Protein AF-A0A952ISF2-F1 (afdb_monomer_lite)

pLDDT: mean 86.98, std 14.88, range [45.0, 97.38]

Structure (mmCIF, N/CA/C/O backbone):
data_AF-A0A952ISF2-F1
#
_entry.id   AF-A0A952ISF2-F1
#
loop_
_atom_site.group_PDB
_atom_site.id
_atom_site.type_symbol
_atom_site.label_atom_id
_atom_site.label_alt_id
_atom_site.label_comp_id
_atom_site.label_asym_id
_atom_site.label_entity_id
_atom_site.label_seq_id
_atom_site.pdbx_PDB_ins_code
_atom_site.Cartn_x
_atom_site.Cartn_y
_atom_site.Cartn_z
_atom_site.occupancy
_atom_site.B_iso_or_equiv
_atom_site.auth_seq_id
_atom_site.auth_comp_id
_atom_site.auth_asym_id
_atom_site.auth_atom_id
_atom_site.pdbx_PDB_model_num
ATOM 1 N N . MET A 1 1 ? -7.471 33.382 5.657 1.00 50.03 1 MET A N 1
ATOM 2 C CA . MET A 1 1 ? -6.193 32.715 5.300 1.00 50.03 1 MET A CA 1
ATOM 3 C C . MET A 1 1 ? -5.671 31.750 6.371 1.00 50.03 1 MET A C 1
ATOM 5 O O . MET A 1 1 ? -4.887 30.890 6.009 1.00 50.03 1 MET A O 1
ATOM 9 N N . LEU A 1 2 ? -6.094 31.820 7.645 1.00 49.94 2 LEU A N 1
ATOM 10 C CA . LEU A 1 2 ? -5.777 30.784 8.654 1.00 49.94 2 LEU A CA 1
ATOM 11 C C . LEU A 1 2 ? -6.788 29.621 8.682 1.00 49.94 2 LEU A C 1
ATOM 13 O O . LEU A 1 2 ? -6.428 28.504 9.032 1.00 49.94 2 LEU A O 1
ATOM 17 N N . GLU A 1 3 ? -8.039 29.869 8.289 1.00 45.00 3 GLU A N 1
ATOM 18 C CA . GLU A 1 3 ? -9.103 28.851 8.273 1.00 45.00 3 GLU A CA 1
ATOM 19 C C . GLU A 1 3 ? -8.867 27.790 7.189 1.00 45.00 3 GLU A C 1
ATOM 21 O O . GLU A 1 3 ? -8.947 26.600 7.470 1.00 45.00 3 GLU A O 1
ATOM 26 N N . THR A 1 4 ? -8.417 28.214 6.005 1.00 47.44 4 THR A N 1
ATOM 27 C CA . THR A 1 4 ? -8.110 27.341 4.860 1.00 47.44 4 THR A CA 1
ATOM 28 C C . THR A 1 4 ? -6.985 26.347 5.173 1.00 47.44 4 THR A C 1
ATOM 30 O O . THR A 1 4 ? -7.122 25.156 4.924 1.00 47.44 4 THR A O 1
ATOM 33 N N . LEU A 1 5 ? -5.917 26.810 5.838 1.00 46.84 5 LEU A N 1
ATOM 34 C CA . LEU A 1 5 ? -4.804 25.958 6.278 1.00 46.84 5 LEU A CA 1
ATOM 35 C C . LEU A 1 5 ? -5.229 24.925 7.334 1.00 46.84 5 LEU A C 1
ATOM 37 O O . LEU A 1 5 ? -4.659 23.841 7.395 1.00 46.84 5 LEU A O 1
ATOM 41 N N . SER A 1 6 ? -6.220 25.248 8.172 1.00 52.94 6 SER A N 1
ATOM 42 C CA . SER A 1 6 ? -6.742 24.348 9.211 1.00 52.94 6 SER A CA 1
ATOM 43 C C . SER A 1 6 ? -7.623 23.242 8.624 1.00 52.94 6 SER A C 1
ATOM 45 O O . SER A 1 6 ? -7.567 22.099 9.079 1.00 52.94 6 SER A O 1
ATOM 47 N N . GLU A 1 7 ? -8.416 23.557 7.598 1.00 49.09 7 GLU A N 1
ATOM 48 C CA . GLU A 1 7 ? -9.228 22.576 6.869 1.00 49.09 7 GLU A CA 1
ATOM 49 C C . GLU A 1 7 ? -8.370 21.641 6.016 1.00 49.09 7 GLU A C 1
ATOM 51 O O . GLU A 1 7 ? -8.586 20.427 6.053 1.00 49.09 7 GLU A O 1
ATOM 56 N N . GLU A 1 8 ? -7.344 22.159 5.337 1.00 49.31 8 GLU A N 1
ATOM 57 C CA . GLU A 1 8 ? -6.386 21.320 4.614 1.00 49.31 8 GLU A CA 1
ATOM 58 C C . GLU A 1 8 ? -5.643 20.386 5.577 1.00 49.31 8 GLU A C 1
ATOM 60 O O . GLU A 1 8 ? -5.669 19.180 5.358 1.00 49.31 8 GLU A O 1
ATOM 65 N N . LEU A 1 9 ? -5.123 20.878 6.715 1.00 51.28 9 LEU A N 1
ATOM 66 C CA . LEU A 1 9 ? -4.452 20.025 7.715 1.00 51.28 9 LEU A CA 1
ATOM 67 C C . LEU A 1 9 ? -5.364 18.938 8.307 1.00 51.28 9 LEU A C 1
ATOM 69 O O . LEU A 1 9 ? -4.911 17.829 8.607 1.00 51.28 9 LEU A O 1
ATOM 73 N N . LYS A 1 10 ? -6.644 19.260 8.533 1.00 52.75 10 LYS A N 1
ATOM 74 C CA . LYS A 1 10 ? -7.638 18.290 9.020 1.00 52.75 10 LYS A CA 1
ATOM 75 C C . LYS A 1 10 ? -7.915 17.221 7.970 1.00 52.75 10 LYS A C 1
ATOM 77 O O . LYS A 1 10 ? -7.997 16.046 8.319 1.00 52.75 10 LYS A O 1
ATOM 82 N N . THR A 1 11 ? -8.004 17.622 6.706 1.00 54.69 11 THR A N 1
ATOM 83 C CA . THR A 1 11 ? -8.169 16.707 5.571 1.00 54.69 11 THR A CA 1
ATOM 84 C C . THR A 1 11 ? -6.943 15.815 5.397 1.00 54.69 11 THR A C 1
ATOM 86 O O . THR A 1 11 ? -7.098 14.616 5.172 1.00 54.69 11 THR A O 1
ATOM 89 N N . THR A 1 12 ? -5.734 16.361 5.587 1.00 57.91 12 THR A N 1
ATOM 90 C CA . THR A 1 12 ? -4.485 15.590 5.542 1.00 57.91 12 THR A CA 1
ATOM 91 C C . THR A 1 12 ? -4.467 14.507 6.619 1.00 57.91 12 THR A C 1
ATOM 93 O O . THR A 1 12 ? -4.222 13.343 6.329 1.00 57.91 12 THR A O 1
ATOM 96 N N . ARG A 1 13 ? -4.833 14.845 7.860 1.00 62.78 13 ARG A N 1
ATOM 97 C CA . ARG A 1 13 ? -4.882 13.859 8.952 1.00 62.78 13 ARG A CA 1
ATOM 98 C C . ARG A 1 13 ? -5.942 12.775 8.762 1.00 62.78 13 ARG A C 1
ATOM 100 O O . ARG A 1 13 ? -5.699 11.638 9.154 1.00 62.78 13 ARG A O 1
ATOM 107 N N . ALA A 1 14 ? -7.093 13.108 8.177 1.00 73.31 14 ALA A N 1
ATOM 108 C CA . ALA A 1 14 ? -8.194 12.158 8.034 1.00 73.31 14 ALA A CA 1
ATOM 109 C C . ALA A 1 14 ? -7.835 10.978 7.114 1.00 73.31 14 ALA A C 1
ATOM 111 O O . ALA A 1 14 ? -8.161 9.834 7.433 1.00 73.31 14 ALA A O 1
ATOM 112 N N . PHE A 1 15 ? -7.126 11.227 6.006 1.00 83.75 15 PHE A N 1
ATOM 113 C CA . PHE A 1 15 ? -6.724 10.138 5.113 1.00 83.75 15 PHE A CA 1
ATOM 114 C C . PHE A 1 15 ? -5.578 9.305 5.699 1.00 83.75 15 PHE A C 1
ATOM 116 O O . PHE A 1 15 ? -5.554 8.095 5.492 1.00 83.75 15 PHE A O 1
ATOM 123 N N . GLU A 1 16 ? -4.660 9.907 6.469 1.00 89.12 16 GLU A N 1
ATOM 124 C CA . GLU A 1 16 ? -3.584 9.157 7.131 1.00 89.12 16 GLU A CA 1
ATOM 125 C C . GLU A 1 16 ? -4.138 8.070 8.064 1.00 89.12 16 GLU A C 1
ATOM 127 O O . GLU A 1 16 ? -3.591 6.968 8.135 1.00 89.12 16 GLU A O 1
ATOM 132 N N . GLU A 1 17 ? -5.225 8.363 8.786 1.00 89.94 17 GLU A N 1
ATOM 133 C CA . GLU A 1 17 ? -5.884 7.386 9.658 1.00 89.94 17 GLU A CA 1
ATOM 134 C C . GLU A 1 17 ? -6.475 6.221 8.858 1.00 89.94 17 GLU A C 1
ATOM 136 O O . GLU A 1 17 ? -6.264 5.061 9.217 1.00 89.94 17 GLU A O 1
ATOM 141 N N . GLU A 1 18 ? -7.164 6.511 7.755 1.00 92.19 18 GLU A N 1
ATOM 142 C CA . GLU A 1 18 ? -7.703 5.498 6.841 1.00 92.19 18 GLU A CA 1
ATOM 143 C C . GLU A 1 18 ? -6.581 4.643 6.228 1.00 92.19 18 GLU A C 1
ATOM 145 O O . GLU A 1 18 ? -6.655 3.411 6.240 1.00 92.19 18 GLU A O 1
ATOM 150 N N . MET A 1 19 ? -5.482 5.264 5.794 1.00 93.25 19 MET A N 1
ATOM 151 C CA . MET A 1 19 ? -4.320 4.550 5.261 1.00 93.25 19 MET A CA 1
ATOM 152 C C . MET A 1 19 ? -3.650 3.659 6.312 1.00 93.25 19 MET A C 1
ATOM 154 O O . MET A 1 19 ? -3.288 2.527 5.993 1.00 93.25 19 MET A O 1
ATOM 158 N N . ARG A 1 20 ? -3.545 4.099 7.575 1.00 93.44 20 ARG A N 1
ATOM 159 C CA . ARG A 1 20 ? -3.023 3.264 8.676 1.00 93.44 20 ARG A CA 1
ATOM 160 C C . ARG A 1 20 ? -3.956 2.102 9.021 1.00 93.44 20 ARG A C 1
ATOM 162 O O . ARG A 1 20 ? -3.474 0.997 9.296 1.00 93.44 20 ARG A O 1
ATOM 169 N N . LYS A 1 21 ? -5.278 2.314 8.994 1.00 93.69 21 LYS A N 1
ATOM 170 C CA . LYS A 1 21 ? -6.264 1.229 9.161 1.00 93.69 21 LYS A CA 1
ATOM 171 C C . LYS A 1 21 ? -6.085 0.183 8.070 1.00 93.69 21 LYS A C 1
ATOM 173 O O . LYS A 1 21 ? -5.957 -1.001 8.382 1.00 93.69 21 LYS A O 1
ATOM 178 N N . PHE A 1 22 ? -5.991 0.614 6.815 1.00 95.75 22 PHE A N 1
ATOM 179 C CA . PHE A 1 22 ? -5.746 -0.307 5.712 1.00 95.75 22 PHE A CA 1
ATOM 180 C C . PHE A 1 22 ? -4.377 -0.985 5.823 1.00 95.75 22 PHE A C 1
ATOM 182 O O . PHE A 1 22 ? -4.290 -2.199 5.678 1.00 95.75 22 PHE A O 1
ATOM 189 N N . GLY A 1 23 ? -3.325 -0.260 6.209 1.00 94.50 23 GLY A N 1
ATOM 190 C CA . GLY A 1 23 ? -2.004 -0.836 6.471 1.00 94.50 23 GLY A CA 1
ATOM 191 C C . GLY A 1 23 ? -2.020 -1.944 7.532 1.00 94.50 23 GLY A C 1
ATOM 192 O O . GLY A 1 23 ? -1.344 -2.970 7.392 1.00 94.50 23 GLY A O 1
ATOM 193 N N . SER A 1 24 ? -2.855 -1.784 8.560 1.00 94.44 24 SER A N 1
ATOM 194 C CA . SER A 1 24 ? -3.088 -2.814 9.579 1.00 94.44 24 SER A CA 1
ATOM 195 C C . SER A 1 24 ? -3.795 -4.041 8.992 1.00 94.44 24 SER A C 1
ATOM 197 O O . SER A 1 24 ? -3.405 -5.170 9.290 1.00 94.44 24 SER A O 1
ATOM 199 N N . MET A 1 25 ? -4.779 -3.839 8.107 1.00 94.94 25 MET A N 1
ATOM 200 C CA . MET A 1 25 ? -5.453 -4.929 7.391 1.00 94.94 25 MET A CA 1
ATOM 201 C C . MET A 1 25 ? -4.500 -5.678 6.458 1.00 94.94 25 MET A C 1
ATOM 203 O O . MET A 1 25 ? -4.475 -6.902 6.498 1.00 94.94 25 MET A O 1
ATOM 207 N N . ILE A 1 26 ? -3.669 -4.969 5.683 1.00 95.44 26 ILE A N 1
ATOM 208 C CA . ILE A 1 26 ? -2.638 -5.583 4.830 1.00 95.44 26 ILE A CA 1
ATOM 209 C C . ILE A 1 26 ? -1.728 -6.467 5.676 1.00 95.44 26 ILE A C 1
ATOM 211 O O . ILE A 1 26 ? -1.443 -7.597 5.305 1.00 95.44 26 ILE A O 1
ATOM 215 N N . THR A 1 27 ? -1.287 -5.983 6.837 1.00 93.19 27 THR A N 1
ATOM 216 C CA . THR A 1 27 ? -0.385 -6.746 7.712 1.00 93.19 27 THR A CA 1
ATOM 217 C C . THR A 1 27 ? -1.040 -8.030 8.244 1.00 93.19 27 THR A C 1
ATOM 219 O O . THR A 1 27 ? -0.349 -9.032 8.430 1.00 93.19 27 THR A O 1
ATOM 222 N N . ALA A 1 28 ? -2.360 -8.024 8.453 1.00 93.44 28 ALA A N 1
ATOM 223 C CA . ALA A 1 28 ? -3.120 -9.170 8.951 1.00 93.44 28 ALA A CA 1
ATOM 224 C C . ALA A 1 28 ? -3.594 -10.144 7.851 1.00 93.44 28 ALA A C 1
ATOM 226 O O . ALA A 1 28 ? -3.794 -11.325 8.134 1.00 93.44 28 ALA A O 1
ATOM 227 N N . ASP A 1 29 ? -3.778 -9.671 6.617 1.00 94.31 29 ASP A N 1
ATOM 228 C CA . ASP A 1 29 ? -4.406 -10.412 5.518 1.00 94.31 29 ASP A CA 1
ATOM 229 C C . ASP A 1 29 ? -3.378 -10.768 4.427 1.00 94.31 29 ASP A C 1
ATOM 231 O O . ASP A 1 29 ? -2.894 -9.919 3.670 1.00 94.31 29 ASP A O 1
ATOM 235 N N . LYS A 1 30 ? -3.036 -12.061 4.349 1.00 93.88 30 LYS A N 1
ATOM 236 C CA . LYS A 1 30 ? -2.047 -12.580 3.393 1.00 93.88 30 LYS A CA 1
ATOM 237 C C . LYS A 1 30 ? -2.527 -12.522 1.947 1.00 93.88 30 LYS A C 1
ATOM 239 O O . LYS A 1 30 ? -1.683 -12.411 1.060 1.00 93.88 30 LYS A O 1
ATOM 244 N N . ASP A 1 31 ? -3.832 -12.578 1.700 1.00 95.31 31 ASP A N 1
ATOM 245 C CA . ASP A 1 31 ? -4.376 -12.486 0.346 1.00 95.31 31 ASP A CA 1
ATOM 246 C C . ASP A 1 31 ? -4.176 -11.074 -0.214 1.00 95.31 31 ASP A C 1
ATOM 248 O O . ASP A 1 31 ? -3.792 -10.918 -1.374 1.00 95.31 31 ASP A O 1
ATOM 252 N N . ILE A 1 32 ? -4.316 -10.040 0.627 1.00 95.12 32 ILE A N 1
ATOM 253 C CA . ILE A 1 32 ? -4.005 -8.660 0.225 1.00 95.12 32 ILE A CA 1
ATOM 254 C C . ILE A 1 32 ? -2.508 -8.505 -0.063 1.00 95.12 32 ILE A C 1
ATOM 256 O O . ILE A 1 32 ? -2.139 -7.932 -1.088 1.00 95.12 32 ILE A O 1
ATOM 26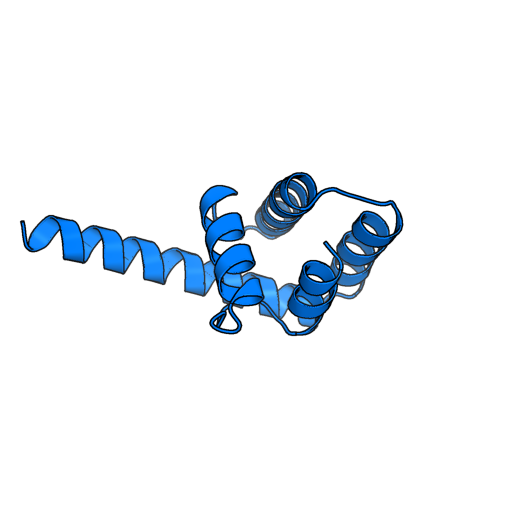0 N N . GLN A 1 33 ? -1.640 -9.028 0.811 1.00 95.88 33 GLN A N 1
ATOM 261 C CA . GLN A 1 33 ? -0.190 -8.978 0.580 1.00 95.88 33 GLN A CA 1
ATOM 262 C C . GLN A 1 33 ? 0.185 -9.666 -0.730 1.00 95.88 33 GLN A C 1
ATOM 264 O O . GLN A 1 33 ? 0.945 -9.106 -1.518 1.00 95.88 33 GLN A O 1
ATOM 269 N N . LYS A 1 34 ? -0.386 -10.847 -0.990 1.00 96.75 34 LYS A N 1
ATOM 270 C CA . LYS A 1 34 ? -0.151 -11.584 -2.228 1.00 96.75 34 LYS A CA 1
ATOM 271 C C . LYS A 1 34 ? -0.617 -10.798 -3.452 1.00 96.75 34 LYS A C 1
ATOM 273 O O . LYS A 1 34 ? 0.174 -10.628 -4.367 1.00 96.75 34 LYS A O 1
ATOM 278 N N . LYS A 1 35 ? -1.837 -10.252 -3.442 1.00 96.38 35 LYS A N 1
ATOM 279 C CA . LYS A 1 35 ? -2.371 -9.427 -4.542 1.00 96.38 35 LYS A CA 1
ATOM 280 C C . LYS A 1 35 ? -1.449 -8.250 -4.883 1.00 96.38 35 LYS A C 1
ATOM 282 O O . LYS A 1 35 ? -1.206 -7.982 -6.054 1.00 96.38 35 LYS A O 1
ATOM 287 N N . LEU A 1 36 ? -0.941 -7.554 -3.863 1.00 96.25 36 LEU A N 1
ATOM 288 C CA . LEU A 1 36 ? -0.033 -6.421 -4.055 1.00 96.25 36 LEU A CA 1
ATOM 289 C C . LEU A 1 36 ? 1.360 -6.862 -4.529 1.00 96.25 36 LEU A C 1
ATOM 291 O O . LEU A 1 36 ? 1.935 -6.187 -5.374 1.00 96.25 36 LEU A O 1
ATOM 295 N N . SER A 1 37 ? 1.893 -7.972 -4.008 1.00 96.88 37 SER A N 1
ATOM 296 C CA . SER A 1 37 ? 3.188 -8.517 -4.441 1.00 96.88 37 SER A CA 1
ATOM 297 C C . SER A 1 37 ? 3.139 -9.002 -5.885 1.00 96.88 37 SER A C 1
ATOM 299 O O . SER A 1 37 ? 3.976 -8.589 -6.675 1.00 96.88 37 SER A O 1
ATOM 301 N N . ASP A 1 38 ? 2.136 -9.815 -6.232 1.00 97.25 38 ASP A N 1
ATOM 302 C CA . ASP A 1 38 ? 1.980 -10.389 -7.572 1.00 97.25 38 ASP A CA 1
ATOM 303 C C . ASP A 1 38 ? 1.908 -9.279 -8.629 1.00 97.25 38 ASP A C 1
ATOM 305 O O . ASP A 1 38 ? 2.568 -9.358 -9.654 1.00 97.25 38 ASP A O 1
ATOM 309 N N . ALA A 1 39 ? 1.179 -8.192 -8.351 1.00 96.56 39 ALA A N 1
ATOM 310 C CA . ALA A 1 39 ? 1.101 -7.058 -9.268 1.00 96.56 39 ALA A CA 1
ATOM 311 C C . ALA A 1 39 ? 2.461 -6.375 -9.496 1.00 96.56 39 ALA A C 1
ATOM 313 O O . ALA A 1 39 ? 2.758 -5.939 -10.608 1.00 96.56 39 ALA A O 1
ATOM 314 N N . VAL A 1 40 ? 3.286 -6.265 -8.451 1.00 95.81 40 VAL A N 1
ATOM 315 C CA . VAL A 1 40 ? 4.638 -5.702 -8.565 1.00 95.81 40 VAL A CA 1
ATOM 316 C C . VAL A 1 40 ? 5.566 -6.648 -9.316 1.00 95.81 40 VAL A C 1
ATOM 318 O O . VAL A 1 40 ? 6.296 -6.195 -10.196 1.00 95.81 40 VAL A O 1
ATOM 321 N N . ASP A 1 41 ? 5.487 -7.947 -9.037 1.00 95.38 41 ASP A N 1
ATOM 322 C CA . ASP A 1 41 ? 6.240 -8.978 -9.757 1.00 95.38 41 ASP A CA 1
ATOM 323 C C . ASP A 1 41 ? 5.851 -9.036 -11.250 1.00 95.38 41 ASP A C 1
ATOM 325 O O . ASP A 1 41 ? 6.715 -9.233 -12.107 1.00 95.38 41 ASP A O 1
ATOM 329 N N . ASP A 1 42 ? 4.584 -8.763 -11.577 1.00 95.88 42 ASP A N 1
ATOM 330 C CA . ASP A 1 42 ? 4.060 -8.650 -12.946 1.00 95.88 42 ASP A CA 1
ATOM 331 C C . ASP A 1 42 ? 4.437 -7.321 -13.644 1.00 95.88 42 ASP A C 1
ATOM 333 O O . ASP A 1 42 ? 4.088 -7.098 -14.808 1.00 95.88 42 ASP A O 1
ATOM 337 N N . GLY A 1 43 ? 5.170 -6.432 -12.965 1.00 93.62 43 GLY A N 1
ATOM 338 C CA . GLY A 1 43 ? 5.706 -5.198 -13.542 1.00 93.62 43 GLY A CA 1
ATOM 339 C C . GLY A 1 43 ? 4.722 -4.027 -13.588 1.00 93.62 43 GLY A C 1
ATOM 340 O O . GLY A 1 43 ? 4.814 -3.189 -14.491 1.00 93.62 43 GLY A O 1
ATOM 341 N N . ILE A 1 44 ? 3.775 -3.946 -12.644 1.00 96.38 44 ILE A N 1
ATOM 342 C CA . ILE A 1 44 ? 2.889 -2.780 -12.515 1.00 96.38 44 ILE A CA 1
ATOM 343 C C . ILE A 1 44 ? 3.701 -1.482 -12.369 1.00 96.38 44 ILE A C 1
ATOM 345 O O . ILE A 1 44 ? 4.740 -1.442 -11.714 1.00 96.38 44 ILE A O 1
ATOM 349 N N . SER A 1 45 ? 3.228 -0.389 -12.970 1.00 95.31 45 SER A N 1
ATOM 350 C CA . SER A 1 45 ? 3.841 0.929 -12.782 1.00 95.31 45 SER A CA 1
ATOM 351 C C . SER A 1 45 ? 3.516 1.502 -11.399 1.00 95.31 45 SER A C 1
ATOM 353 O O . SER A 1 45 ? 2.523 1.125 -10.781 1.00 95.31 45 SER A O 1
ATOM 355 N N . GLY A 1 46 ? 4.300 2.477 -10.925 1.00 92.75 46 GLY A N 1
ATOM 356 C CA . GLY A 1 46 ? 4.003 3.174 -9.665 1.00 92.75 46 GLY A CA 1
ATOM 357 C C . GLY A 1 46 ? 2.615 3.834 -9.635 1.00 92.75 46 GLY A C 1
ATOM 358 O O . GLY A 1 46 ? 1.931 3.785 -8.614 1.00 92.75 46 GLY A O 1
ATOM 359 N N . ASP A 1 47 ? 2.161 4.384 -10.765 1.00 93.75 47 ASP A N 1
ATOM 360 C CA . ASP A 1 47 ? 0.799 4.916 -10.895 1.00 93.75 47 ASP A CA 1
ATOM 361 C C . ASP A 1 47 ? -0.256 3.807 -10.819 1.00 93.75 47 ASP A C 1
ATOM 363 O O . ASP A 1 47 ? -1.194 3.914 -10.031 1.00 93.75 47 ASP A O 1
ATOM 367 N N . GLY A 1 48 ? -0.054 2.703 -11.548 1.00 95.75 48 GLY A N 1
ATOM 368 C CA . GLY A 1 48 ? -0.956 1.552 -11.485 1.00 95.75 48 GLY A CA 1
ATOM 369 C C . GLY A 1 48 ? -1.006 0.923 -10.090 1.00 95.75 48 GLY A C 1
ATOM 370 O O . GLY A 1 48 ? -2.062 0.474 -9.648 1.00 95.75 48 GLY A O 1
ATOM 371 N N . PHE A 1 49 ? 0.109 0.941 -9.356 1.00 96.62 49 PHE A N 1
ATOM 372 C CA . PHE A 1 49 ? 0.152 0.502 -7.965 1.00 96.62 49 PHE A CA 1
ATOM 373 C C . PHE A 1 49 ? -0.724 1.383 -7.068 1.00 96.62 49 PHE A C 1
ATOM 375 O O . PHE A 1 49 ? -1.440 0.856 -6.218 1.00 96.62 49 PHE A O 1
ATOM 382 N N . CYS A 1 50 ? -0.720 2.705 -7.268 1.00 95.81 50 CYS A N 1
ATOM 383 C CA . CYS A 1 50 ? -1.588 3.611 -6.513 1.00 95.81 50 CYS A CA 1
ATOM 384 C C . CYS A 1 50 ? -3.072 3.314 -6.776 1.00 95.81 50 CYS A C 1
ATOM 386 O O . CYS A 1 50 ? -3.849 3.228 -5.821 1.00 95.81 50 CYS A O 1
ATOM 388 N N . ASP A 1 51 ? -3.452 3.095 -8.039 1.00 97.06 51 ASP A N 1
ATOM 389 C CA . ASP A 1 51 ? -4.821 2.718 -8.414 1.00 97.06 51 ASP A CA 1
ATOM 390 C C . ASP A 1 51 ? -5.238 1.383 -7.775 1.00 97.06 51 ASP A C 1
ATOM 392 O O . ASP A 1 51 ? -6.299 1.283 -7.153 1.00 97.06 51 ASP A O 1
ATOM 396 N N . LEU A 1 52 ? -4.376 0.363 -7.860 1.00 97.38 52 LEU A N 1
ATOM 397 C CA . LEU A 1 52 ? -4.612 -0.956 -7.267 1.00 97.38 52 LEU A CA 1
ATOM 398 C C . LEU A 1 52 ? -4.755 -0.887 -5.742 1.00 97.38 52 LEU A C 1
ATOM 400 O O . LEU A 1 52 ? -5.625 -1.548 -5.165 1.00 97.38 52 LEU A O 1
ATOM 404 N N . TYR A 1 53 ? -3.896 -0.109 -5.086 1.00 96.75 53 TYR A N 1
ATOM 405 C CA . TYR A 1 53 ? -3.887 0.037 -3.636 1.00 96.75 53 TYR A CA 1
ATOM 406 C C . TYR A 1 53 ? -5.180 0.691 -3.139 1.00 96.75 53 TYR A C 1
ATOM 408 O O . TYR A 1 53 ? -5.815 0.175 -2.219 1.00 96.75 53 TYR A O 1
ATOM 416 N N . VAL A 1 54 ? -5.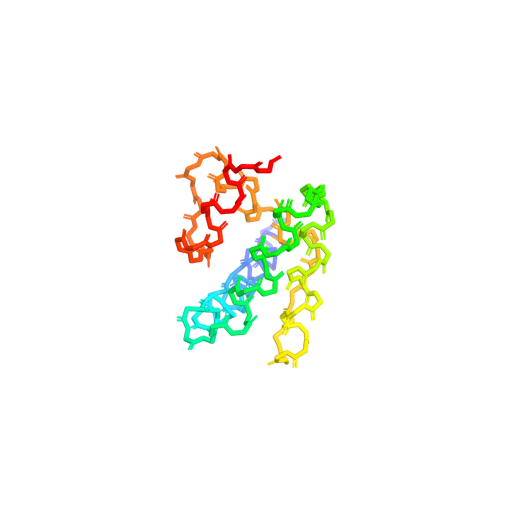614 1.772 -3.794 1.00 96.75 54 VAL A N 1
ATOM 417 C CA . VAL A 1 54 ? -6.879 2.456 -3.485 1.00 96.75 54 VAL A CA 1
ATOM 418 C C . VAL A 1 54 ? -8.081 1.558 -3.761 1.00 96.75 54 VAL A C 1
ATOM 420 O O . VAL A 1 54 ? -8.971 1.459 -2.918 1.00 96.75 54 VAL A O 1
ATOM 423 N N . ALA A 1 55 ? -8.101 0.853 -4.895 1.00 97.12 55 ALA A N 1
ATOM 424 C CA . ALA A 1 55 ? -9.176 -0.086 -5.207 1.00 97.12 55 ALA A CA 1
ATOM 425 C C . ALA A 1 55 ? -9.278 -1.191 -4.143 1.00 97.12 55 ALA A C 1
ATOM 427 O O . ALA A 1 55 ? -10.369 -1.497 -3.665 1.00 97.12 55 ALA A O 1
ATOM 428 N N . THR A 1 56 ? -8.137 -1.731 -3.707 1.00 96.44 56 THR A N 1
ATOM 429 C CA . THR A 1 56 ? -8.095 -2.779 -2.678 1.00 96.44 56 THR A CA 1
ATOM 430 C C . THR A 1 56 ? -8.506 -2.260 -1.298 1.00 96.44 56 THR A C 1
ATOM 432 O O . THR A 1 56 ? -9.133 -2.987 -0.527 1.00 96.44 56 THR A O 1
ATOM 435 N N . ALA A 1 57 ? -8.216 -0.996 -0.983 1.00 96.06 57 ALA A N 1
ATOM 436 C CA . ALA A 1 57 ? -8.719 -0.349 0.225 1.00 96.06 57 ALA A CA 1
ATOM 437 C C . ALA A 1 57 ? -10.246 -0.169 0.188 1.00 96.06 57 ALA A C 1
ATOM 439 O O . ALA A 1 57 ? -10.927 -0.489 1.167 1.00 96.06 57 ALA A O 1
ATOM 440 N N . ALA A 1 58 ? -10.790 0.252 -0.957 1.00 95.69 58 ALA A N 1
ATOM 441 C CA . ALA A 1 58 ? -12.226 0.433 -1.152 1.00 95.69 58 ALA A CA 1
ATOM 442 C C . ALA A 1 58 ? -13.007 -0.886 -1.013 1.00 95.69 58 ALA A C 1
ATOM 444 O O . ALA A 1 58 ? -14.067 -0.906 -0.388 1.00 95.69 58 ALA A O 1
ATOM 445 N N . GLU A 1 59 ? -12.457 -2.008 -1.495 1.00 94.75 59 GLU A N 1
ATOM 446 C CA . GLU A 1 59 ? -13.019 -3.357 -1.280 1.00 94.75 59 GLU A CA 1
ATOM 447 C C . GLU A 1 59 ? -13.148 -3.718 0.213 1.00 94.75 59 GLU A C 1
ATOM 449 O O . GLU A 1 59 ? -13.994 -4.530 0.591 1.00 94.75 59 GLU A O 1
ATOM 454 N N . LYS A 1 60 ? -12.324 -3.110 1.075 1.00 93.12 60 LYS A N 1
ATOM 455 C CA . LYS A 1 60 ? -12.341 -3.292 2.535 1.00 93.12 60 LYS A CA 1
ATOM 456 C C . LYS A 1 60 ? -13.110 -2.185 3.269 1.00 93.12 60 LYS A C 1
ATOM 458 O O . LYS A 1 60 ? -13.081 -2.137 4.497 1.00 93.12 60 LYS A O 1
ATOM 463 N N . GLY A 1 61 ? -13.808 -1.314 2.536 1.00 93.44 61 GLY A N 1
ATOM 464 C CA . GLY A 1 61 ? -14.589 -0.209 3.094 1.00 93.44 61 GLY A CA 1
ATOM 465 C C . GLY A 1 61 ? -13.746 0.956 3.621 1.00 93.44 61 GLY A C 1
ATOM 466 O O . GLY A 1 61 ? -14.261 1.758 4.396 1.00 93.44 61 GLY A O 1
ATOM 467 N N . ILE A 1 62 ? -12.473 1.044 3.227 1.00 94.06 62 ILE A N 1
ATOM 468 C CA . ILE A 1 62 ? -11.576 2.151 3.568 1.00 94.06 62 ILE A CA 1
ATOM 469 C C . ILE A 1 62 ? -11.544 3.145 2.407 1.00 94.06 62 ILE A C 1
ATOM 471 O O . ILE A 1 62 ? -11.421 2.741 1.249 1.00 94.06 62 ILE A O 1
ATOM 475 N N . SER A 1 63 ? -11.634 4.442 2.708 1.00 91.50 63 SER A N 1
ATOM 476 C CA . SER A 1 63 ? -11.753 5.481 1.679 1.00 91.50 63 SER A CA 1
ATOM 477 C C . SER A 1 63 ? -10.619 6.501 1.744 1.00 91.50 63 SER A C 1
ATOM 479 O O . SER A 1 63 ? -10.565 7.335 2.644 1.00 91.50 63 SER A O 1
ATOM 481 N N . PHE A 1 64 ? -9.765 6.491 0.723 1.00 93.12 64 PHE A N 1
ATOM 482 C CA . PHE A 1 64 ? -8.803 7.549 0.404 1.00 93.12 64 PHE A CA 1
ATOM 483 C C . PHE A 1 64 ? -8.579 7.584 -1.116 1.00 93.12 64 PHE A C 1
ATOM 485 O O . PHE A 1 64 ? -8.950 6.652 -1.830 1.00 93.12 64 PHE A O 1
ATOM 492 N N . THR A 1 65 ? -8.025 8.676 -1.635 1.00 93.50 65 THR A N 1
AT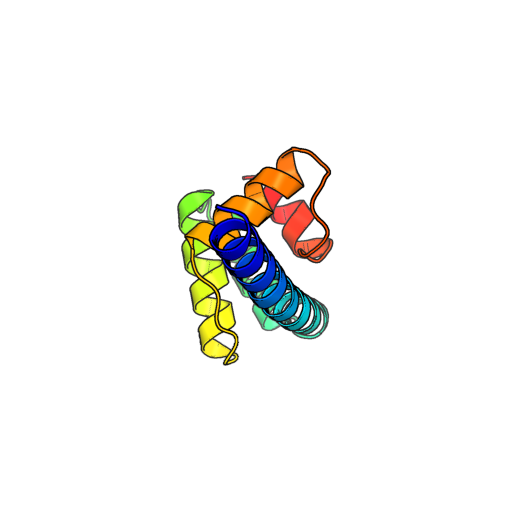OM 493 C CA . THR A 1 65 ? -7.874 8.897 -3.080 1.00 93.50 65 THR A CA 1
ATOM 494 C C . THR A 1 65 ? -6.520 8.419 -3.607 1.00 93.50 65 THR A C 1
ATOM 496 O O . THR A 1 65 ? -5.551 8.259 -2.865 1.00 93.50 65 THR A O 1
ATOM 499 N N . VAL A 1 66 ? -6.425 8.247 -4.929 1.00 94.12 66 VAL A N 1
ATOM 500 C CA . VAL A 1 66 ? -5.158 7.942 -5.623 1.00 94.12 66 VAL A CA 1
ATOM 501 C C . VAL A 1 66 ? -4.129 9.047 -5.406 1.00 94.12 66 VAL A C 1
ATOM 503 O O . VAL A 1 66 ? -2.953 8.761 -5.211 1.00 94.12 66 VAL A O 1
ATOM 506 N N . GLU A 1 67 ? -4.559 10.308 -5.361 1.00 91.62 67 GLU A N 1
ATOM 507 C CA . GLU A 1 67 ? -3.671 11.435 -5.069 1.00 91.62 67 GLU A CA 1
ATOM 508 C C . GLU A 1 67 ? -3.097 11.363 -3.647 1.00 91.62 67 GLU A C 1
ATOM 510 O O . GLU A 1 67 ? -1.897 11.549 -3.461 1.00 91.62 67 GLU A O 1
ATOM 5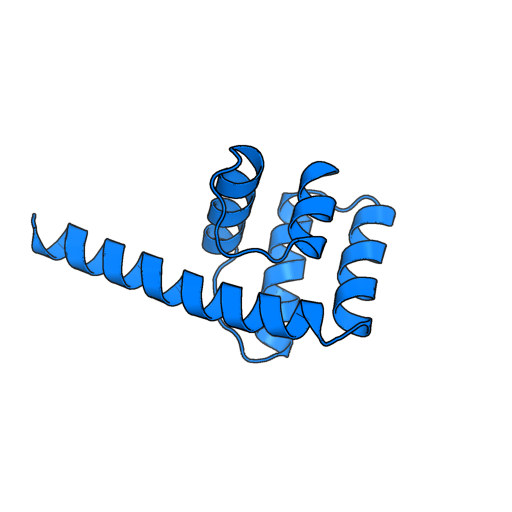15 N N . GLN A 1 68 ? -3.911 10.986 -2.657 1.00 92.12 68 GLN A N 1
ATOM 516 C CA . GLN A 1 68 ? -3.450 10.759 -1.282 1.00 92.12 68 GLN A CA 1
ATOM 517 C C . GLN A 1 68 ? -2.449 9.597 -1.202 1.00 92.12 68 GLN A C 1
ATOM 519 O O . GLN A 1 68 ? -1.424 9.706 -0.528 1.00 92.12 68 GLN A O 1
ATOM 524 N N . MET A 1 69 ? -2.683 8.517 -1.953 1.00 94.19 69 MET A N 1
ATOM 525 C CA . MET A 1 69 ? -1.720 7.418 -2.050 1.00 94.19 69 MET A CA 1
ATOM 526 C C . MET A 1 69 ? -0.410 7.845 -2.728 1.00 94.19 69 MET A C 1
ATOM 528 O O . MET A 1 69 ? 0.668 7.468 -2.269 1.00 94.19 69 MET A O 1
ATOM 532 N N . ARG A 1 70 ? -0.473 8.673 -3.779 1.00 92.12 70 ARG A N 1
ATOM 533 C CA . ARG A 1 70 ? 0.722 9.232 -4.434 1.00 92.12 70 ARG A CA 1
ATOM 534 C C . ARG A 1 70 ? 1.551 10.084 -3.478 1.00 92.12 70 ARG A C 1
ATOM 536 O O . ARG A 1 70 ? 2.776 9.985 -3.507 1.00 92.12 70 ARG A O 1
ATOM 543 N N . ILE A 1 71 ? 0.904 10.880 -2.623 1.00 90.25 71 ILE A N 1
ATOM 544 C CA . ILE A 1 71 ? 1.585 11.655 -1.577 1.00 90.25 71 ILE A CA 1
ATOM 545 C C . ILE A 1 71 ? 2.338 10.707 -0.638 1.00 90.25 71 ILE A C 1
ATOM 547 O O . ILE A 1 71 ? 3.553 10.839 -0.506 1.00 90.25 71 ILE A O 1
ATOM 551 N N . ALA A 1 72 ? 1.666 9.693 -0.085 1.00 91.06 72 ALA A N 1
ATOM 552 C CA . ALA A 1 72 ? 2.303 8.720 0.808 1.00 91.06 72 ALA A CA 1
ATOM 553 C C . ALA A 1 72 ? 3.458 7.957 0.128 1.00 91.06 72 ALA A C 1
ATOM 555 O O . ALA A 1 72 ? 4.517 7.741 0.718 1.00 91.06 72 ALA A O 1
ATOM 556 N N . MET A 1 73 ? 3.297 7.585 -1.147 1.00 91.75 73 MET A N 1
ATOM 557 C CA . MET A 1 73 ? 4.355 6.948 -1.934 1.00 91.75 73 MET A CA 1
ATOM 558 C C . MET A 1 73 ? 5.563 7.877 -2.122 1.00 91.75 73 MET A C 1
ATOM 560 O O . MET A 1 73 ? 6.711 7.434 -2.024 1.00 91.75 73 MET A O 1
ATOM 564 N N . HIS A 1 74 ? 5.325 9.163 -2.378 1.00 90.00 74 HIS A N 1
ATOM 565 C CA . HIS A 1 74 ? 6.381 10.162 -2.510 1.00 90.00 74 HIS A CA 1
ATOM 566 C C . HIS A 1 74 ? 7.116 10.388 -1.182 1.00 90.00 74 HIS A C 1
ATOM 568 O O . HIS A 1 74 ? 8.348 10.366 -1.154 1.00 90.00 74 HIS A O 1
ATOM 574 N N . GLU A 1 75 ? 6.382 10.526 -0.077 1.00 89.69 75 GLU A N 1
ATOM 575 C CA . GLU A 1 75 ? 6.942 10.645 1.275 1.00 89.69 75 GLU A CA 1
ATOM 576 C C . GLU A 1 75 ? 7.772 9.415 1.657 1.00 89.69 75 GLU A C 1
ATOM 578 O O . GLU A 1 75 ? 8.851 9.552 2.240 1.00 89.69 75 GLU A O 1
ATOM 583 N N . GLN A 1 76 ? 7.338 8.216 1.256 1.00 88.69 76 GLN A N 1
ATOM 584 C CA . GLN A 1 76 ? 8.087 6.980 1.477 1.00 88.69 76 GLN A CA 1
ATOM 585 C C . GLN A 1 76 ? 9.415 6.981 0.722 1.00 88.69 76 GLN A C 1
ATOM 587 O O . GLN A 1 76 ? 10.448 6.627 1.291 1.00 88.69 76 GLN A O 1
ATOM 592 N N . LYS A 1 77 ? 9.426 7.424 -0.540 1.00 86.94 77 LYS A N 1
ATOM 593 C CA . LYS A 1 77 ? 10.668 7.548 -1.323 1.00 86.94 77 LYS A CA 1
ATOM 594 C C . LYS A 1 77 ? 11.639 8.576 -0.730 1.00 86.94 77 LYS A C 1
ATOM 596 O O . LYS A 1 77 ? 12.845 8.445 -0.918 1.00 86.94 77 LYS A O 1
ATOM 601 N N . GLN A 1 78 ? 11.135 9.554 0.022 1.00 87.12 78 GLN A N 1
ATOM 602 C CA . GLN A 1 78 ? 11.944 10.515 0.780 1.00 87.12 78 GLN A CA 1
ATOM 603 C C . GLN A 1 78 ? 12.317 10.035 2.197 1.00 87.12 78 GLN A C 1
ATOM 605 O O . GLN A 1 78 ? 12.971 10.769 2.938 1.00 87.12 78 GLN A O 1
ATOM 610 N N . GLY A 1 79 ? 11.898 8.832 2.607 1.00 83.69 79 GLY A N 1
ATOM 611 C CA . GLY A 1 79 ? 12.141 8.296 3.951 1.00 83.69 79 GLY A CA 1
ATOM 612 C C . GLY A 1 79 ? 11.361 9.008 5.063 1.00 83.69 79 GLY A C 1
ATOM 613 O O . GLY A 1 79 ? 11.771 8.961 6.222 1.00 83.69 79 GLY A O 1
ATOM 614 N N . SER A 1 80 ? 10.270 9.693 4.716 1.00 79.38 80 SER A N 1
ATOM 615 C CA . SER A 1 80 ? 9.450 10.491 5.638 1.00 79.38 80 SER A CA 1
ATOM 616 C C . SER A 1 80 ? 8.043 9.924 5.866 1.00 79.38 80 SER A C 1
ATOM 618 O O . SER A 1 80 ? 7.301 10.483 6.675 1.00 79.38 80 SER A O 1
ATOM 620 N N . ASP A 1 81 ? 7.680 8.821 5.200 1.00 75.31 81 ASP A N 1
ATOM 621 C CA . ASP A 1 81 ? 6.374 8.173 5.365 1.00 75.31 81 ASP A CA 1
ATOM 622 C C . ASP A 1 81 ? 6.159 7.642 6.789 1.00 75.31 81 ASP A C 1
ATOM 624 O O . ASP A 1 81 ? 7.050 7.081 7.435 1.00 75.31 81 ASP A O 1
ATOM 628 N N . LYS A 1 82 ? 4.926 7.818 7.269 1.00 77.44 82 LYS A N 1
ATOM 629 C CA . LYS A 1 82 ? 4.462 7.360 8.586 1.00 77.44 82 LYS A CA 1
ATOM 630 C C . LYS A 1 82 ? 3.152 6.578 8.513 1.00 77.44 82 LYS A C 1
ATOM 632 O O . LYS A 1 82 ? 2.540 6.333 9.562 1.00 77.44 82 LYS A O 1
ATOM 637 N N . VAL A 1 83 ? 2.659 6.260 7.315 1.00 89.12 83 VAL A N 1
ATOM 638 C CA . VAL A 1 83 ? 1.332 5.654 7.140 1.00 89.12 83 VAL A CA 1
ATOM 639 C C . VAL A 1 83 ? 1.365 4.297 6.458 1.00 89.12 83 VAL A C 1
ATOM 641 O O . VAL A 1 83 ? 0.484 3.482 6.742 1.00 89.12 83 VAL A O 1
ATOM 644 N N . LEU A 1 84 ? 2.365 4.005 5.623 1.00 93.19 84 LEU A N 1
ATOM 645 C CA . LEU A 1 84 ? 2.435 2.728 4.921 1.00 93.19 84 LEU A CA 1
ATOM 646 C C . LEU A 1 84 ? 3.111 1.655 5.790 1.00 93.19 84 LEU A C 1
ATOM 648 O O . LEU A 1 84 ? 4.127 1.909 6.438 1.00 93.19 84 LEU A O 1
ATOM 652 N N . PRO A 1 85 ? 2.588 0.417 5.815 1.00 93.88 85 PRO A N 1
ATOM 653 C CA . PRO A 1 85 ? 3.234 -0.674 6.534 1.00 93.88 85 PRO A CA 1
ATOM 654 C C . PRO A 1 85 ? 4.520 -1.107 5.815 1.00 93.88 85 PRO A C 1
ATOM 656 O O . PRO A 1 85 ? 4.622 -1.033 4.588 1.00 93.88 85 PRO A O 1
ATOM 659 N N . SER A 1 86 ? 5.483 -1.661 6.559 1.00 92.69 86 SER A N 1
ATOM 660 C CA . SER A 1 86 ? 6.812 -2.019 6.030 1.00 92.69 86 SER A CA 1
ATOM 661 C C . SER A 1 86 ? 6.789 -2.958 4.817 1.00 92.69 86 SER A C 1
ATOM 663 O O . SER A 1 86 ? 7.716 -2.946 4.014 1.00 92.69 86 SER A O 1
ATOM 665 N N . PHE A 1 87 ? 5.752 -3.787 4.671 1.00 94.38 87 PHE A N 1
ATOM 666 C CA . PHE A 1 87 ? 5.558 -4.617 3.480 1.00 94.38 87 PHE A CA 1
ATOM 667 C C . PHE A 1 87 ? 5.355 -3.762 2.218 1.00 94.38 87 PHE A C 1
ATOM 669 O O . PHE A 1 87 ? 6.071 -3.926 1.237 1.00 94.38 87 PHE A O 1
ATOM 676 N N . VAL A 1 88 ? 4.440 -2.794 2.278 1.00 94.75 88 VAL A N 1
ATOM 677 C CA . VAL A 1 88 ? 4.120 -1.882 1.168 1.00 94.75 88 VAL A CA 1
ATOM 678 C C . VAL A 1 88 ? 5.298 -0.959 0.871 1.00 94.75 88 VAL A C 1
ATOM 680 O O . VAL A 1 88 ? 5.621 -0.718 -0.287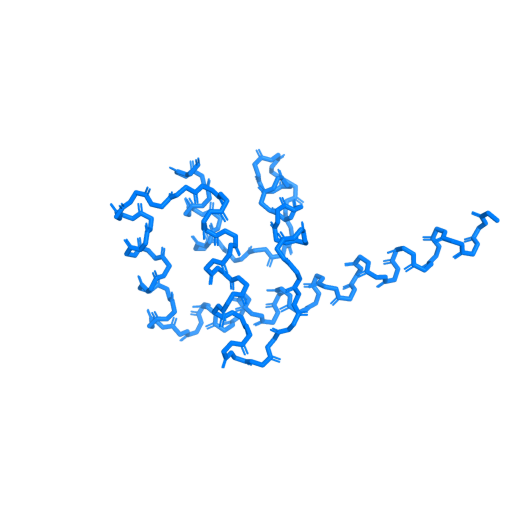 1.00 94.75 88 VAL A O 1
ATOM 683 N N . GLN A 1 89 ? 5.996 -0.505 1.912 1.00 94.31 89 GLN A N 1
ATOM 684 C CA . GLN A 1 89 ? 7.220 0.281 1.775 1.00 94.31 89 GLN A CA 1
ATOM 685 C C . GLN A 1 89 ? 8.282 -0.425 0.916 1.00 94.31 89 GLN A C 1
ATOM 687 O O . GLN A 1 89 ? 8.893 0.215 0.063 1.00 94.31 89 GLN A O 1
ATOM 692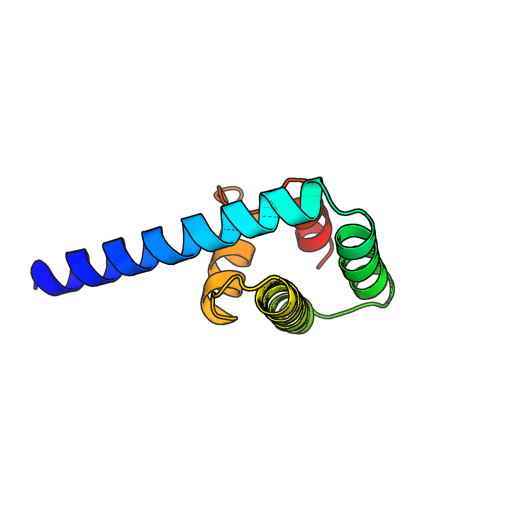 N N . LYS A 1 90 ? 8.466 -1.742 1.096 1.00 93.50 90 LYS A N 1
ATOM 693 C CA . LYS A 1 90 ? 9.397 -2.548 0.287 1.00 93.50 90 LYS A CA 1
ATOM 694 C C . LYS A 1 90 ? 8.958 -2.655 -1.170 1.00 93.50 90 LYS A C 1
ATOM 696 O O . LYS A 1 90 ? 9.806 -2.547 -2.047 1.00 93.50 90 LYS A O 1
ATOM 701 N N . LEU A 1 91 ? 7.658 -2.834 -1.414 1.00 94.44 91 LEU A N 1
ATOM 702 C CA . LEU A 1 91 ? 7.099 -2.855 -2.767 1.00 94.44 91 LEU A CA 1
ATOM 703 C C . LEU A 1 91 ? 7.325 -1.515 -3.480 1.00 94.44 91 LEU A C 1
ATOM 705 O O . LEU A 1 91 ? 7.764 -1.483 -4.620 1.00 94.44 91 LEU A O 1
ATOM 709 N N . ILE A 1 92 ? 7.120 -0.396 -2.787 1.00 92.06 92 ILE A N 1
ATOM 710 C CA . ILE A 1 92 ? 7.355 0.942 -3.348 1.00 92.06 92 ILE A CA 1
ATOM 711 C C . ILE A 1 92 ? 8.831 1.192 -3.662 1.00 92.06 92 ILE A C 1
ATOM 713 O O . ILE A 1 92 ? 9.134 1.920 -4.601 1.00 92.06 92 ILE A O 1
ATOM 717 N N . SER A 1 93 ? 9.763 0.618 -2.898 1.00 89.25 93 SER A N 1
ATOM 718 C CA . SER A 1 93 ? 11.199 0.779 -3.163 1.00 89.25 93 SER A CA 1
ATOM 719 C C . SER A 1 93 ? 11.672 0.110 -4.455 1.00 89.25 93 SER A C 1
ATOM 721 O O . SER A 1 93 ? 12.754 0.449 -4.929 1.00 89.25 93 SER A O 1
ATOM 723 N N . ILE A 1 94 ? 10.897 -0.827 -5.006 1.00 89.06 94 ILE A N 1
ATOM 724 C CA . ILE A 1 94 ? 11.204 -1.514 -6.270 1.00 89.06 94 ILE A CA 1
ATOM 725 C C . ILE A 1 94 ? 10.360 -1.009 -7.454 1.00 89.06 94 ILE A C 1
ATOM 727 O O . ILE A 1 94 ? 10.557 -1.483 -8.570 1.00 89.06 94 ILE A O 1
ATOM 731 N N . LEU A 1 95 ? 9.475 -0.029 -7.216 1.00 87.75 95 LEU A N 1
ATOM 732 C CA . LEU A 1 95 ? 8.664 0.692 -8.210 1.00 87.75 95 LEU A CA 1
ATOM 733 C C . LEU A 1 95 ? 9.251 2.073 -8.524 1.00 87.75 95 LEU A C 1
ATOM 735 O O . LEU A 1 95 ? 9.226 2.490 -9.698 1.00 87.75 95 LEU A O 1
#

Radius of gyration: 13.53 Å; chains: 1; bounding box: 27×45×23 Å

Foldseek 3Di:
DVVVVVVVVVVLVVLLVLLQVVLVVCVVDVVNLCVLVVCLVVPPDPLSSLVVSQVVSVVVVRDDDSVSSVVLLVCLVVVNHDRHHPSVSVSSVSD

Sequence (95 aa):
MLETLSEELKTTRAFEEEMRKFGSMITADKDIQKKLSDAVDDGISGDGFCDLYVATAAEKGISFTVEQMRIAMHEQKQGSDKVLPSFVQKLISIL

Secondary structure (DSSP, 8-state):
-HHHHHHHHHHHHHHHHHHHHHHHHHHH-HHHHHHHHHHHHTT--HHHHHHHHHHHHHHTT----HHHHHHHHHHHHTT--SSS-HHHHHHHHT-